Protein AF-A0A6C0KG18-F1 (afdb_monomer_lite)

pLDDT: mean 74.3, std 13.91, range [39.09, 90.12]

Radius of gyration: 20.07 Å; chains: 1; bounding box: 37×52×57 Å

Secondary structure (DSSP, 8-state):
-----------------PPPPHHHHHHHHHHHHHHHHHHHHH-HHHHHHHHHHHH-HHHHHHHHHHHHHHHHHHHH---SSHHHHHHHHHHHHHHHHHHHHHHHHTT-TTHHHHHHHHIIIII---

Sequence (126 aa):
MSSFGSEKVHSSEKKKVKAAPRSEFVISMSLFVAITGLILAFDPEKKKLLKKLLTNYRFLGMFFTIIGFCAYTLFYMKGDDEESDRVRDATKSGLIAFIIALLAYLDLKAAPFFIVWLTSYYLQVA

Organism: NCBI:txid1070528

Foldseek 3Di:
DDDDDPPPPPPPPPPPPDQDPVVVLCVLVVVLCVVLVVVCVPDVLLVVLVVVQCPDPVNVVVVCVLVVVLCCLVPVLPDPDPVSVVSNLVSVVVVLVVVLVVCVSSVVVCNNVSSVVSCVRRVVSD

Structure (mmCIF, N/CA/C/O backbone):
data_AF-A0A6C0KG18-F1
#
_entry.id   AF-A0A6C0KG18-F1
#
loop_
_atom_site.group_PDB
_atom_site.id
_atom_site.type_symbol
_atom_site.label_atom_id
_atom_site.label_alt_id
_atom_site.label_comp_id
_atom_site.label_asym_id
_atom_site.label_entity_id
_atom_site.label_seq_id
_atom_site.pdbx_PDB_ins_code
_atom_site.Cartn_x
_atom_site.Cartn_y
_atom_site.Cartn_z
_atom_site.occupancy
_atom_site.B_iso_or_equiv
_atom_site.auth_seq_id
_atom_site.auth_comp_id
_atom_site.auth_asym_id
_atom_site.auth_atom_id
_atom_site.pdbx_PDB_model_num
ATOM 1 N N . MET A 1 1 ? -15.092 -42.932 -39.863 1.00 47.31 1 MET A N 1
ATOM 2 C CA . MET A 1 1 ? -14.052 -42.011 -39.361 1.00 47.31 1 MET A CA 1
ATOM 3 C C . MET A 1 1 ? -14.453 -40.593 -39.731 1.00 47.31 1 MET A C 1
ATOM 5 O O . MET A 1 1 ? -14.943 -40.404 -40.834 1.00 47.31 1 MET A O 1
ATOM 9 N N . SER A 1 2 ? -14.278 -39.671 -38.777 1.00 44.78 2 SER A N 1
ATOM 10 C CA . SER A 1 2 ? -14.296 -38.200 -38.897 1.00 44.78 2 SER A CA 1
ATOM 11 C C . SER A 1 2 ? -15.549 -37.510 -39.461 1.00 44.78 2 SER A C 1
ATOM 13 O O . SER A 1 2 ? -15.669 -37.332 -40.666 1.00 44.78 2 SER A O 1
ATOM 15 N N . SER A 1 3 ? -16.397 -36.994 -38.563 1.00 44.41 3 SER A N 1
ATOM 16 C CA . SER A 1 3 ? -16.763 -35.564 -38.560 1.00 44.41 3 SER A CA 1
ATOM 17 C C . SER A 1 3 ? -17.442 -35.200 -37.229 1.00 44.41 3 SER A C 1
ATOM 19 O O . SER A 1 3 ? -18.662 -35.130 -37.117 1.00 44.41 3 SER A O 1
ATOM 21 N N . PHE A 1 4 ? -16.630 -35.047 -36.182 1.00 54.81 4 PHE A N 1
ATOM 22 C CA . PHE A 1 4 ? -16.978 -34.247 -35.006 1.00 54.81 4 PHE A CA 1
ATOM 23 C C . PHE A 1 4 ? -16.322 -32.882 -35.205 1.00 54.81 4 PHE A C 1
ATOM 25 O O . PHE A 1 4 ? -15.145 -32.831 -35.555 1.00 54.81 4 PHE A O 1
ATOM 32 N N . GLY A 1 5 ? -17.054 -31.801 -34.940 1.00 47.31 5 GLY A N 1
ATOM 33 C CA . GLY A 1 5 ? -16.454 -30.478 -34.770 1.00 47.31 5 GLY A CA 1
ATOM 34 C C . GLY A 1 5 ? -17.094 -29.390 -35.617 1.00 47.31 5 GLY A C 1
ATOM 35 O O . GLY A 1 5 ? -16.515 -28.927 -36.590 1.00 47.31 5 GLY A O 1
ATOM 36 N N . SER A 1 6 ? -18.261 -28.919 -35.189 1.00 44.56 6 SER A N 1
ATOM 37 C CA . SER A 1 6 ? -18.676 -27.545 -35.473 1.00 44.56 6 SER A CA 1
ATOM 38 C C . SER A 1 6 ? -19.100 -26.890 -34.163 1.00 44.56 6 SER A C 1
ATOM 40 O O . SER A 1 6 ? -20.246 -26.484 -33.982 1.00 44.56 6 SER A O 1
ATOM 42 N N . GLU A 1 7 ? -18.156 -26.824 -33.225 1.00 44.72 7 GLU A N 1
ATOM 43 C CA . GLU A 1 7 ? -18.259 -25.958 -32.058 1.00 44.72 7 GLU A CA 1
ATOM 44 C C . GLU A 1 7 ? -18.011 -24.528 -32.541 1.00 44.72 7 GLU A C 1
ATOM 46 O O . GLU A 1 7 ? -16.908 -24.158 -32.948 1.00 44.72 7 GLU A O 1
ATOM 51 N N . LYS A 1 8 ? -19.087 -23.740 -32.600 1.00 45.00 8 LYS A N 1
ATOM 52 C CA . LYS A 1 8 ? -19.031 -22.316 -32.910 1.00 45.00 8 LYS A CA 1
ATOM 53 C C . LYS A 1 8 ? -18.275 -21.621 -31.782 1.00 45.00 8 LYS A C 1
ATOM 55 O O . LYS A 1 8 ? -18.865 -21.235 -30.778 1.00 45.00 8 LYS A O 1
ATOM 60 N N . VAL A 1 9 ? -16.970 -21.459 -31.973 1.00 47.22 9 VAL A N 1
ATOM 61 C CA . VAL A 1 9 ? -16.137 -20.540 -31.204 1.00 47.22 9 VAL A CA 1
ATOM 62 C C . VAL A 1 9 ? -16.719 -19.147 -31.417 1.00 47.22 9 VAL A C 1
ATOM 64 O O . VAL A 1 9 ? -16.497 -18.506 -32.445 1.00 47.22 9 VAL A O 1
ATOM 67 N N . HIS A 1 10 ? -17.526 -18.703 -30.453 1.00 42.75 10 HIS A N 1
ATOM 68 C CA . HIS A 1 10 ? -17.880 -17.306 -30.284 1.00 42.75 10 HIS A CA 1
ATOM 69 C C . HIS A 1 10 ? -16.559 -16.561 -30.089 1.00 42.75 10 HIS A C 1
ATOM 71 O O . HIS A 1 10 ? -15.980 -16.533 -29.004 1.00 42.75 10 HIS A O 1
ATOM 77 N N . SER A 1 11 ? -16.041 -16.027 -31.193 1.00 43.50 11 SER A N 1
ATOM 78 C CA . SER A 1 11 ? -14.949 -15.073 -31.204 1.00 43.50 11 SER A CA 1
ATOM 79 C C . SER A 1 11 ? -15.456 -13.843 -30.461 1.00 43.50 11 SER A C 1
ATOM 81 O O . SER A 1 11 ? -16.149 -12.996 -31.023 1.00 43.50 11 SER A O 1
ATOM 83 N N . SER A 1 12 ? -15.203 -13.808 -29.153 1.00 45.97 12 SER A N 1
ATOM 84 C CA . SER A 1 12 ? -15.314 -12.598 -28.354 1.00 45.97 12 SER A CA 1
ATOM 85 C C . SER A 1 12 ? -14.307 -11.615 -28.922 1.00 45.97 12 SER A C 1
ATOM 87 O O . SER A 1 12 ? -13.117 -11.650 -28.610 1.00 45.97 12 SER A O 1
ATOM 89 N N . GLU A 1 13 ? -14.816 -10.774 -29.813 1.00 40.72 13 GLU A N 1
ATOM 90 C CA . GLU A 1 13 ? -14.236 -9.520 -30.244 1.00 40.72 13 GLU A CA 1
ATOM 91 C C . GLU A 1 13 ? -13.644 -8.836 -29.004 1.00 40.72 13 GLU A C 1
ATOM 93 O O . GLU A 1 13 ? -14.367 -8.347 -28.132 1.00 40.72 13 GLU A O 1
ATOM 98 N N . LYS A 1 14 ? -12.311 -8.886 -28.869 1.00 43.44 14 LYS A N 1
ATOM 99 C CA . LYS A 1 14 ? -11.579 -8.169 -27.825 1.00 43.44 14 LYS A CA 1
ATOM 100 C C . LYS A 1 14 ? -11.793 -6.682 -28.082 1.00 43.44 14 LYS A C 1
ATOM 102 O O . LYS A 1 14 ? -10.982 -6.036 -28.745 1.00 43.44 14 LYS A O 1
ATOM 107 N N . LYS A 1 15 ? -12.901 -6.134 -27.570 1.00 39.09 15 LYS A N 1
ATOM 108 C CA . LYS A 1 15 ? -13.098 -4.695 -27.414 1.00 39.09 15 LYS A CA 1
ATOM 109 C C . LYS A 1 15 ? -11.839 -4.182 -26.735 1.00 39.09 15 LYS A C 1
ATOM 111 O O . LYS A 1 15 ? -11.571 -4.534 -25.589 1.00 39.09 15 LYS A O 1
ATOM 116 N N . LYS A 1 16 ? -11.043 -3.398 -27.467 1.00 43.38 16 LYS A N 1
ATOM 117 C CA . LYS A 1 16 ? -9.909 -2.661 -26.913 1.00 43.38 16 LYS A CA 1
ATOM 118 C C . LYS A 1 16 ? -10.475 -1.744 -25.836 1.00 43.38 16 LYS A C 1
ATOM 120 O O . LYS A 1 16 ? -10.979 -0.664 -26.143 1.00 43.38 16 LYS A O 1
ATOM 125 N N . VAL A 1 17 ? -10.460 -2.214 -24.592 1.00 52.38 17 VAL A N 1
ATOM 126 C CA . VAL A 1 17 ? -10.765 -1.410 -23.416 1.00 52.38 17 VAL A CA 1
ATOM 127 C C . VAL A 1 17 ? -9.725 -0.300 -23.425 1.00 52.38 17 VAL A C 1
ATOM 129 O O . VAL A 1 17 ? -8.545 -0.542 -23.178 1.00 52.38 17 VAL A O 1
ATOM 132 N N . LYS A 1 18 ? -10.139 0.903 -23.838 1.00 51.50 18 LYS A N 1
ATOM 133 C CA . LYS A 1 18 ? -9.308 2.098 -23.711 1.00 51.50 18 LYS A CA 1
ATOM 134 C C . LYS A 1 18 ? -8.942 2.195 -22.236 1.00 51.50 18 LYS A C 1
ATOM 136 O O . LYS A 1 18 ? -9.841 2.240 -21.401 1.00 51.50 18 LYS A O 1
ATOM 141 N N . ALA A 1 19 ? -7.644 2.161 -21.938 1.00 57.31 19 ALA A N 1
ATOM 142 C CA . ALA A 1 19 ? -7.143 2.303 -20.580 1.00 57.31 19 ALA A CA 1
ATOM 143 C C . ALA A 1 19 ? -7.800 3.533 -19.940 1.00 57.31 19 ALA A C 1
ATOM 145 O O . ALA A 1 19 ? -7.793 4.616 -20.535 1.00 57.31 19 ALA A O 1
ATOM 146 N N . ALA A 1 20 ? -8.422 3.339 -18.778 1.00 57.06 20 ALA A N 1
ATOM 147 C CA . ALA A 1 20 ? -9.090 4.413 -18.062 1.00 57.06 20 ALA A CA 1
ATOM 148 C C . ALA A 1 20 ? -8.093 5.561 -17.798 1.00 57.06 20 ALA A C 1
ATOM 150 O O . ALA A 1 20 ? -6.910 5.305 -17.529 1.00 57.06 20 ALA A O 1
ATOM 151 N N . PRO A 1 21 ? -8.523 6.829 -17.911 1.00 66.25 21 PRO A N 1
ATOM 152 C CA . PRO A 1 21 ? -7.643 7.968 -17.696 1.00 66.25 21 PRO A CA 1
ATOM 153 C C . PRO A 1 21 ? -7.035 7.903 -16.288 1.00 66.25 21 PRO A C 1
ATOM 155 O O . PRO A 1 21 ? -7.714 7.557 -15.322 1.00 66.25 21 PRO A O 1
ATOM 158 N N . ARG A 1 22 ? -5.744 8.252 -16.154 1.00 65.75 22 ARG A N 1
ATOM 159 C CA . ARG A 1 22 ? -4.995 8.173 -14.878 1.00 65.75 22 ARG A CA 1
ATOM 160 C C . ARG A 1 22 ? -5.720 8.840 -13.697 1.00 65.75 22 ARG A C 1
ATOM 162 O O . ARG A 1 22 ? -5.494 8.439 -12.562 1.00 65.75 22 ARG A O 1
ATOM 169 N N . SER A 1 23 ? -6.581 9.829 -13.937 1.00 68.31 23 SER A N 1
ATOM 170 C CA . SER A 1 23 ? -7.385 10.497 -12.907 1.00 68.31 23 SER A CA 1
ATOM 171 C C . SER A 1 23 ? -8.441 9.588 -12.267 1.00 68.31 23 SER A C 1
ATOM 173 O O . SER A 1 23 ? -8.599 9.627 -11.050 1.00 68.31 23 SER A O 1
ATOM 175 N N . GLU A 1 24 ? -9.124 8.735 -13.035 1.00 72.69 24 GLU A N 1
ATOM 176 C CA . GLU A 1 24 ? -10.138 7.805 -12.506 1.00 72.69 24 GLU A CA 1
ATOM 177 C C . GLU A 1 24 ? -9.506 6.723 -11.622 1.00 72.69 24 GLU A C 1
ATOM 179 O O . GLU A 1 24 ? -10.063 6.350 -10.584 1.00 72.69 24 GLU A O 1
ATOM 184 N N . PHE A 1 25 ? -8.289 6.297 -11.980 1.00 70.62 25 PHE A N 1
ATOM 185 C CA . PHE A 1 25 ? -7.477 5.401 -11.159 1.00 70.62 25 PHE A CA 1
ATOM 186 C C . PHE A 1 25 ? -7.153 6.016 -9.801 1.00 70.62 25 PHE A C 1
ATOM 188 O O . PHE A 1 25 ? -7.382 5.390 -8.767 1.00 70.62 25 PHE A O 1
ATOM 195 N N . VAL A 1 26 ? -6.646 7.253 -9.800 1.00 75.50 26 VAL A N 1
ATOM 196 C CA . VAL A 1 26 ? -6.274 7.958 -8.568 1.00 75.50 26 VAL A CA 1
ATOM 197 C C . VAL A 1 26 ? -7.498 8.156 -7.685 1.00 75.50 26 VAL A C 1
ATOM 199 O O . VAL A 1 26 ? -7.420 7.873 -6.499 1.00 75.50 26 VAL A O 1
ATOM 202 N N . ILE A 1 27 ? -8.644 8.544 -8.249 1.00 80.12 27 ILE A N 1
ATOM 203 C CA . ILE A 1 27 ? -9.886 8.725 -7.485 1.00 80.12 27 ILE A CA 1
ATOM 204 C C . ILE A 1 27 ? -10.335 7.404 -6.847 1.00 80.12 27 ILE A C 1
ATOM 206 O O . ILE A 1 27 ? -10.606 7.364 -5.647 1.00 80.12 27 ILE A O 1
ATOM 210 N N . SER A 1 28 ? -10.361 6.314 -7.618 1.00 75.81 28 SER A N 1
ATOM 211 C CA . SER A 1 28 ? -10.770 4.991 -7.124 1.00 75.81 28 SER A CA 1
ATOM 212 C C . SER A 1 28 ? -9.819 4.475 -6.038 1.00 75.81 28 SER A C 1
ATOM 214 O O . SER A 1 28 ? -10.258 3.968 -5.005 1.00 75.81 28 SER A O 1
ATOM 216 N N . MET A 1 29 ? -8.510 4.656 -6.235 1.00 78.75 29 MET A N 1
ATOM 217 C CA . MET A 1 29 ? -7.493 4.248 -5.271 1.00 78.75 29 MET A CA 1
ATOM 218 C C . MET A 1 29 ? -7.532 5.109 -4.006 1.00 78.75 29 MET A C 1
ATOM 220 O O . MET A 1 29 ? -7.464 4.574 -2.903 1.00 78.75 29 MET A O 1
ATOM 224 N N . SER A 1 30 ? -7.707 6.424 -4.136 1.00 79.38 30 SER A N 1
ATOM 225 C CA . SER A 1 30 ? -7.875 7.332 -3.001 1.00 79.38 30 SER A CA 1
ATOM 226 C C . SER A 1 30 ? -9.125 6.997 -2.194 1.00 79.38 30 SER A C 1
ATOM 228 O O . SER A 1 30 ? -9.052 6.964 -0.968 1.00 79.38 30 SER A O 1
ATOM 230 N N . LEU A 1 31 ? -10.246 6.685 -2.850 1.00 84.25 31 LEU A N 1
ATOM 231 C CA . LEU A 1 31 ? -11.474 6.269 -2.174 1.00 84.25 31 LEU A CA 1
ATOM 232 C C . LEU A 1 31 ? -11.275 4.944 -1.427 1.00 84.25 31 LEU A C 1
ATOM 234 O O . LEU A 1 31 ? -11.660 4.821 -0.267 1.00 84.25 31 LEU A O 1
ATOM 238 N N . PHE A 1 32 ? -10.618 3.970 -2.059 1.00 80.31 32 PHE A N 1
ATOM 239 C CA . PHE A 1 32 ? -10.300 2.688 -1.434 1.00 80.31 32 PHE A CA 1
ATOM 240 C C . PHE A 1 32 ? -9.393 2.848 -0.207 1.00 80.31 32 PHE A C 1
ATOM 242 O O . PHE A 1 32 ? -9.669 2.273 0.849 1.00 80.31 32 PHE A O 1
ATOM 249 N N . VAL A 1 33 ? -8.334 3.655 -0.322 1.00 82.19 33 VAL A N 1
ATOM 250 C CA . VAL A 1 33 ? -7.423 3.958 0.789 1.00 82.19 33 VAL A CA 1
ATOM 251 C C . VAL A 1 33 ? -8.161 4.705 1.898 1.00 82.19 33 VAL A C 1
ATOM 253 O O . VAL A 1 33 ? -7.952 4.392 3.066 1.00 82.19 33 VAL A O 1
ATOM 256 N N . ALA A 1 34 ? -9.064 5.629 1.561 1.00 82.25 34 ALA A N 1
ATOM 257 C CA . ALA A 1 34 ? -9.873 6.347 2.539 1.00 82.25 34 ALA A CA 1
ATOM 258 C C . ALA A 1 34 ? -10.826 5.407 3.291 1.00 82.25 34 ALA A C 1
ATOM 260 O O . ALA A 1 34 ? -10.841 5.429 4.516 1.00 82.25 34 ALA A O 1
ATOM 261 N N . ILE A 1 35 ? -11.564 4.537 2.593 1.00 82.81 35 ILE A N 1
ATOM 262 C CA . ILE A 1 35 ? -12.482 3.569 3.217 1.00 82.81 35 ILE A CA 1
ATOM 263 C C . ILE A 1 35 ? -11.704 2.575 4.083 1.00 82.81 35 ILE A C 1
ATOM 265 O O . ILE A 1 35 ? -12.061 2.342 5.236 1.00 82.81 35 ILE A O 1
ATOM 269 N N . THR A 1 36 ? -10.610 2.021 3.559 1.00 79.38 36 THR A N 1
ATOM 270 C CA . THR A 1 36 ? -9.767 1.071 4.299 1.00 79.38 36 THR A CA 1
ATOM 271 C C . THR A 1 36 ? -9.134 1.737 5.516 1.00 79.38 36 THR A C 1
ATOM 273 O O . THR A 1 36 ? -9.150 1.171 6.607 1.00 79.38 36 THR A O 1
ATOM 276 N N . GLY A 1 37 ? -8.625 2.960 5.353 1.00 79.69 37 GLY A N 1
ATOM 277 C CA . GLY A 1 37 ? -8.062 3.768 6.428 1.00 79.69 37 GLY A CA 1
ATOM 278 C C . GLY A 1 37 ? -9.101 4.136 7.481 1.00 79.69 37 GLY A C 1
ATOM 279 O O . GLY A 1 37 ? -8.788 4.105 8.666 1.00 79.69 37 GLY A O 1
ATOM 280 N N . LEU A 1 38 ? -10.342 4.404 7.076 1.00 82.25 38 LEU A N 1
ATOM 281 C CA . LEU A 1 38 ? -11.452 4.694 7.974 1.00 82.25 38 LEU A CA 1
ATOM 282 C C . LEU A 1 38 ? -11.852 3.447 8.772 1.00 82.25 38 LEU A C 1
ATOM 284 O O . LEU A 1 38 ? -11.907 3.515 9.994 1.00 82.25 38 LEU A O 1
ATOM 288 N N . ILE A 1 39 ? -12.006 2.284 8.132 1.00 80.19 39 ILE A N 1
ATOM 289 C CA . ILE A 1 39 ? -12.242 1.008 8.833 1.00 80.19 39 ILE A CA 1
ATOM 290 C C . ILE A 1 39 ? -11.119 0.741 9.840 1.00 80.19 39 ILE A C 1
ATOM 292 O O . ILE A 1 39 ? -11.381 0.461 11.005 1.00 80.19 39 ILE A O 1
ATOM 296 N N . LEU A 1 40 ? -9.861 0.903 9.422 1.00 78.06 40 LEU A N 1
ATOM 297 C CA . LEU A 1 40 ? -8.716 0.752 10.313 1.00 78.06 40 LEU A CA 1
ATOM 298 C C . LEU A 1 40 ? -8.727 1.800 11.439 1.00 78.06 40 LEU A C 1
ATOM 300 O O . LEU A 1 40 ? -8.271 1.517 12.539 1.00 78.06 40 LEU A O 1
ATOM 304 N N . ALA A 1 41 ? -9.225 3.013 11.184 1.00 77.06 41 ALA A N 1
ATOM 305 C CA . ALA A 1 41 ? -9.320 4.090 12.163 1.00 77.06 41 ALA A CA 1
ATOM 306 C C . ALA A 1 41 ? -10.370 3.807 13.248 1.00 77.06 41 ALA A C 1
ATOM 308 O O . ALA A 1 41 ? -10.115 4.100 14.420 1.00 77.06 41 ALA A O 1
ATOM 309 N N . PHE A 1 42 ? -11.510 3.233 12.868 1.00 82.94 42 PHE A N 1
ATOM 310 C CA . PHE A 1 42 ? -12.611 2.927 13.778 1.00 82.94 42 PHE A CA 1
ATOM 311 C C . PHE A 1 42 ? -12.415 1.615 14.549 1.00 82.94 42 PHE A C 1
ATOM 313 O O . PHE A 1 42 ? -12.916 1.518 15.665 1.00 82.94 42 PHE A O 1
ATOM 320 N N . ASP A 1 43 ? -11.638 0.657 14.027 1.00 80.44 43 ASP A N 1
ATOM 321 C CA . ASP A 1 43 ? -11.374 -0.624 14.695 1.00 80.44 43 ASP A CA 1
ATOM 322 C C . ASP A 1 43 ? -10.064 -0.615 15.519 1.00 80.44 43 ASP A C 1
ATOM 324 O O . ASP A 1 43 ? -8.963 -0.789 14.969 1.00 80.44 43 ASP A O 1
ATOM 328 N N . PRO A 1 44 ? -10.120 -0.459 16.859 1.00 77.88 44 PRO A N 1
ATOM 329 C CA . PRO A 1 44 ? -8.921 -0.472 17.699 1.00 77.88 44 PRO A CA 1
ATOM 330 C C . PRO A 1 44 ? -8.208 -1.834 17.691 1.00 77.88 44 PRO A C 1
ATOM 332 O O . PRO A 1 44 ? -6.987 -1.890 17.864 1.00 77.88 44 PRO A O 1
ATOM 335 N N . GLU A 1 45 ? -8.930 -2.930 17.440 1.00 82.75 45 GLU A N 1
ATOM 336 C CA . GLU A 1 45 ? -8.353 -4.273 17.330 1.00 82.75 45 GLU A CA 1
ATOM 337 C C . GLU A 1 45 ? -7.437 -4.397 16.108 1.00 82.75 45 GLU A C 1
ATOM 339 O O . GLU A 1 45 ? -6.296 -4.858 16.222 1.00 82.75 45 GLU A O 1
ATOM 344 N N . LYS A 1 46 ? -7.877 -3.879 14.955 1.00 79.56 46 LYS A N 1
ATOM 345 C CA . LYS A 1 46 ? -7.087 -3.882 13.715 1.00 79.56 46 LYS A CA 1
ATOM 346 C C . LYS A 1 46 ? -5.868 -2.977 13.823 1.00 79.56 46 LYS A C 1
ATOM 348 O O . LYS A 1 46 ? -4.781 -3.360 13.392 1.00 79.56 46 LYS A O 1
ATOM 353 N N . LYS A 1 47 ? -5.994 -1.825 14.493 1.00 79.25 47 LYS A N 1
ATOM 354 C CA . LYS A 1 47 ? -4.838 -0.977 14.843 1.00 79.25 47 LYS A CA 1
ATOM 355 C C . LYS A 1 47 ? -3.828 -1.711 15.709 1.00 79.25 47 LYS A C 1
ATOM 357 O O . LYS A 1 47 ? -2.626 -1.581 15.486 1.00 79.25 47 LYS A O 1
ATOM 362 N N . LYS A 1 48 ? -4.293 -2.474 16.702 1.00 85.12 48 LYS A N 1
ATOM 363 C CA . LYS A 1 48 ? -3.417 -3.248 17.589 1.00 85.12 48 LYS A CA 1
ATOM 364 C C . LYS A 1 48 ? -2.675 -4.337 16.816 1.00 85.12 48 LYS A C 1
ATOM 366 O O . LYS A 1 48 ? -1.477 -4.500 17.038 1.00 85.12 48 LYS A O 1
ATOM 371 N N . LEU A 1 49 ? -3.342 -5.025 15.887 1.00 82.44 49 LEU A N 1
ATOM 372 C CA . LEU A 1 49 ? -2.711 -5.992 14.982 1.00 82.44 49 LEU A CA 1
ATOM 373 C C . LEU A 1 49 ? -1.682 -5.327 14.064 1.00 82.44 49 LEU A C 1
ATOM 375 O O . LEU A 1 49 ? -0.551 -5.804 13.994 1.00 82.44 49 LEU A O 1
ATOM 379 N N . LEU A 1 50 ? -2.019 -4.191 13.446 1.00 81.12 50 LEU A N 1
ATOM 380 C CA . LEU A 1 50 ? -1.094 -3.425 12.605 1.00 81.12 50 LEU A CA 1
ATOM 381 C C . LEU A 1 50 ? 0.142 -2.982 13.396 1.00 81.12 50 LEU A C 1
ATOM 383 O O . LEU A 1 50 ? 1.272 -3.172 12.955 1.00 81.12 50 LEU A O 1
ATOM 387 N N . LYS A 1 51 ? -0.063 -2.443 14.602 1.00 83.25 51 LYS A N 1
ATOM 388 C CA . LYS A 1 51 ? 1.026 -2.022 15.487 1.00 83.25 51 LYS A CA 1
ATOM 389 C C . LYS A 1 51 ? 1.884 -3.213 15.908 1.00 83.25 51 LYS A C 1
ATOM 391 O O . LYS A 1 51 ? 3.103 -3.124 15.849 1.00 83.25 51 LYS A O 1
ATOM 396 N N . LYS A 1 52 ? 1.272 -4.345 16.271 1.00 86.81 52 LYS A N 1
ATOM 397 C CA . LYS A 1 52 ? 1.985 -5.585 16.619 1.00 86.81 52 LYS A CA 1
ATOM 398 C C . LYS A 1 52 ? 2.816 -6.106 15.446 1.00 86.81 52 LYS A C 1
ATOM 400 O O . LYS A 1 52 ? 3.927 -6.580 15.661 1.00 86.81 52 LYS A O 1
ATOM 405 N N . LEU A 1 53 ? 2.295 -5.996 14.228 1.00 83.06 53 LEU A N 1
ATOM 406 C CA . LEU A 1 53 ? 2.986 -6.412 13.015 1.00 83.06 53 LEU A CA 1
ATOM 407 C C . LEU A 1 53 ? 4.172 -5.487 12.704 1.00 83.06 53 LEU A C 1
ATOM 409 O O . LEU A 1 53 ? 5.280 -5.972 12.501 1.00 83.06 53 LEU A O 1
ATOM 413 N N . LEU A 1 54 ? 3.976 -4.166 12.772 1.00 82.25 54 LEU A N 1
ATOM 414 C CA . LEU A 1 54 ? 5.031 -3.171 12.540 1.00 82.25 54 LEU A CA 1
ATOM 415 C C . LEU A 1 54 ? 6.096 -3.135 13.646 1.00 82.25 54 LEU A C 1
ATOM 417 O O . LEU A 1 54 ? 7.244 -2.802 13.384 1.00 82.25 54 LEU A O 1
ATOM 421 N N . THR A 1 55 ? 5.755 -3.479 14.887 1.00 88.56 55 THR A N 1
ATOM 422 C CA . THR A 1 55 ? 6.732 -3.583 15.988 1.00 88.56 55 THR A CA 1
ATOM 423 C C . THR A 1 55 ? 7.506 -4.908 15.959 1.00 88.56 55 THR A C 1
ATOM 425 O O . THR A 1 55 ? 8.524 -5.050 16.635 1.00 88.56 55 THR A O 1
ATOM 428 N N . ASN A 1 56 ? 7.071 -5.896 15.174 1.00 88.25 56 ASN A N 1
ATOM 429 C CA . ASN A 1 56 ? 7.761 -7.174 15.086 1.00 88.25 56 ASN A CA 1
ATOM 430 C C . ASN A 1 56 ? 8.997 -7.069 14.177 1.00 88.25 56 ASN A C 1
ATOM 432 O O . ASN A 1 56 ? 8.880 -7.110 12.955 1.00 88.25 56 ASN A O 1
ATOM 436 N N . TYR A 1 57 ? 10.189 -7.014 14.778 1.00 86.25 57 TYR A N 1
ATOM 437 C CA . TYR A 1 57 ? 11.472 -6.941 14.065 1.00 86.25 57 TYR A CA 1
ATOM 438 C C . TYR A 1 57 ? 11.673 -8.042 13.014 1.00 86.25 57 TYR A C 1
ATOM 440 O O . TYR A 1 57 ? 12.254 -7.780 11.964 1.00 86.25 57 TYR A O 1
ATOM 448 N N . ARG A 1 58 ? 11.168 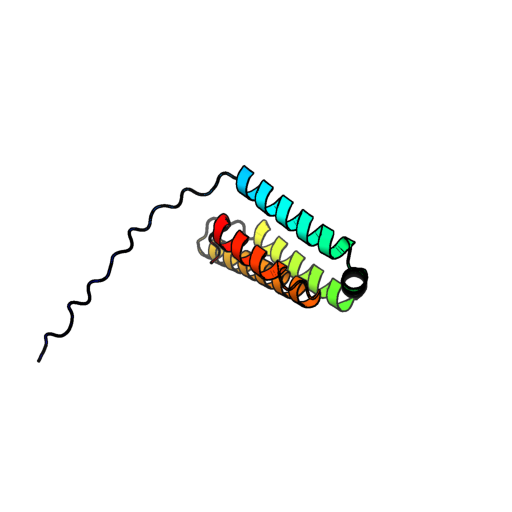-9.262 13.249 1.00 87.38 58 ARG A N 1
ATOM 449 C CA . ARG A 1 58 ? 11.281 -10.366 12.280 1.00 87.38 58 ARG A CA 1
ATOM 450 C C . ARG A 1 58 ? 10.430 -10.108 11.040 1.00 87.38 58 ARG A C 1
ATOM 452 O O . ARG A 1 58 ? 10.881 -10.347 9.923 1.00 87.38 58 ARG A O 1
ATOM 459 N N . PHE A 1 59 ? 9.207 -9.621 11.241 1.00 86.31 59 PHE A N 1
ATOM 460 C CA . PHE A 1 59 ? 8.335 -9.221 10.140 1.00 86.31 59 PHE A CA 1
ATOM 461 C C . PHE A 1 59 ? 8.917 -8.015 9.402 1.00 86.31 59 PHE A C 1
ATOM 463 O O . PHE A 1 59 ? 8.996 -8.032 8.179 1.00 86.31 59 PHE A O 1
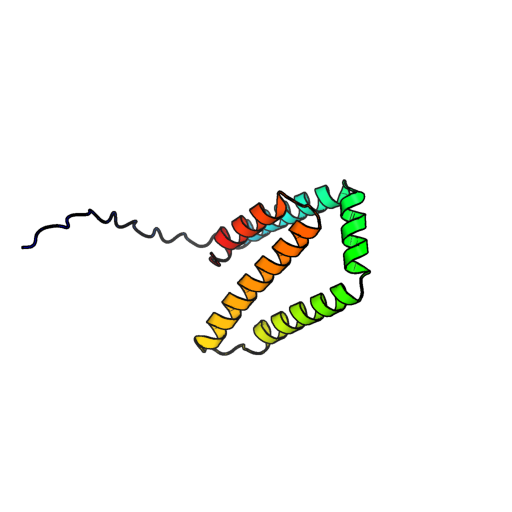ATOM 470 N N . LEU A 1 60 ? 9.373 -7.004 10.142 1.00 88.00 60 LEU A N 1
ATOM 471 C CA . LEU A 1 60 ? 9.913 -5.774 9.580 1.00 88.00 60 LEU A CA 1
ATOM 472 C C . LEU A 1 60 ? 11.164 -6.039 8.729 1.00 88.00 60 LEU A C 1
ATOM 474 O O . LEU A 1 60 ? 11.276 -5.500 7.633 1.00 88.00 60 LEU A O 1
ATOM 478 N N . GLY A 1 61 ? 12.055 -6.926 9.185 1.00 89.31 61 GLY A N 1
ATOM 479 C CA . GLY A 1 61 ? 13.211 -7.376 8.409 1.00 89.31 61 GLY A CA 1
ATOM 480 C C . GLY A 1 61 ? 12.803 -8.004 7.075 1.00 89.31 61 GLY A C 1
ATOM 481 O O . GLY A 1 61 ? 13.252 -7.545 6.031 1.00 89.31 61 GLY A O 1
ATOM 482 N N . MET A 1 62 ? 11.884 -8.980 7.089 1.00 87.94 62 MET A N 1
ATOM 483 C CA . MET A 1 62 ? 11.374 -9.595 5.852 1.00 87.94 62 MET A CA 1
ATOM 484 C C . MET A 1 62 ? 10.660 -8.584 4.949 1.00 87.94 62 MET A C 1
ATOM 486 O O . MET A 1 62 ? 10.856 -8.604 3.738 1.00 87.94 62 MET A O 1
ATOM 490 N N . PHE A 1 63 ? 9.866 -7.680 5.525 1.00 86.62 63 PHE A N 1
ATOM 491 C CA . PHE A 1 63 ? 9.183 -6.619 4.791 1.00 86.62 63 PHE A CA 1
ATOM 492 C C . PHE A 1 63 ? 10.188 -5.727 4.055 1.00 86.62 63 PHE A C 1
ATOM 494 O O . PHE A 1 63 ? 10.056 -5.524 2.851 1.00 86.62 63 PHE A O 1
ATOM 501 N N . PHE A 1 64 ? 11.231 -5.252 4.740 1.00 89.31 64 PHE A N 1
ATOM 502 C CA . PHE A 1 64 ? 12.276 -4.447 4.110 1.00 89.31 64 PHE A CA 1
ATOM 503 C C . PHE A 1 64 ? 13.074 -5.226 3.067 1.00 89.31 64 PHE A C 1
ATOM 505 O O . PHE A 1 64 ? 13.406 -4.655 2.033 1.00 89.31 64 PHE A O 1
ATOM 512 N N . THR A 1 65 ? 13.337 -6.519 3.274 1.00 90.12 65 THR A N 1
ATOM 513 C CA . THR A 1 65 ? 13.975 -7.361 2.253 1.00 90.12 65 THR A CA 1
ATOM 514 C C . THR A 1 65 ? 13.107 -7.479 1.001 1.00 90.12 65 THR A C 1
ATOM 516 O O . THR A 1 65 ? 13.620 -7.310 -0.100 1.00 90.12 65 THR A O 1
ATOM 519 N N . ILE A 1 66 ? 11.798 -7.707 1.146 1.00 88.75 66 ILE A N 1
ATOM 520 C CA . ILE A 1 66 ? 10.861 -7.802 0.016 1.00 88.75 66 ILE A CA 1
ATOM 521 C C . ILE A 1 66 ? 10.771 -6.464 -0.721 1.00 88.75 66 ILE A C 1
ATOM 523 O O . ILE A 1 66 ? 10.887 -6.431 -1.943 1.00 88.75 66 ILE A O 1
ATOM 527 N N . ILE A 1 67 ? 10.608 -5.356 0.007 1.00 88.38 67 ILE A N 1
ATOM 528 C CA . ILE A 1 67 ? 10.559 -4.011 -0.581 1.00 88.38 67 ILE A CA 1
ATOM 529 C C . ILE A 1 67 ? 11.882 -3.679 -1.277 1.00 88.38 67 ILE A C 1
ATOM 531 O O . ILE A 1 67 ? 11.865 -3.180 -2.398 1.00 88.38 67 ILE A O 1
ATOM 535 N N . GLY A 1 68 ? 13.018 -3.994 -0.652 1.00 88.44 68 GLY A N 1
ATOM 536 C CA . GLY A 1 68 ? 14.349 -3.803 -1.224 1.00 88.44 68 GLY A CA 1
ATOM 537 C C . GLY A 1 68 ? 14.553 -4.627 -2.493 1.00 88.44 68 GLY A C 1
ATOM 538 O O . GLY A 1 68 ? 15.032 -4.095 -3.488 1.00 88.44 68 GLY A O 1
ATOM 539 N N . PHE A 1 69 ? 14.108 -5.885 -2.500 1.00 88.31 69 PHE A N 1
ATOM 540 C CA . PHE A 1 69 ? 14.136 -6.748 -3.679 1.00 88.31 69 PHE A CA 1
ATOM 541 C C . PHE A 1 69 ? 13.245 -6.210 -4.807 1.00 88.31 69 PHE A C 1
ATOM 543 O O . PHE A 1 69 ? 13.680 -6.137 -5.955 1.00 88.31 69 PHE A O 1
ATOM 550 N N . CYS A 1 70 ? 12.025 -5.768 -4.488 1.00 85.62 70 CYS A N 1
ATOM 551 C CA . CYS A 1 70 ? 11.122 -5.160 -5.464 1.00 85.62 70 CYS A CA 1
ATOM 552 C C . CYS A 1 70 ? 11.708 -3.862 -6.035 1.00 85.62 70 CYS A C 1
ATOM 554 O O . CYS A 1 70 ? 11.672 -3.656 -7.244 1.00 85.62 70 CYS A O 1
ATOM 556 N N . ALA A 1 71 ? 12.272 -2.998 -5.186 1.00 86.25 71 ALA A N 1
ATOM 557 C CA . ALA A 1 71 ? 12.890 -1.742 -5.602 1.00 86.25 71 ALA A CA 1
ATOM 558 C C . ALA A 1 71 ? 14.133 -1.983 -6.465 1.00 86.25 71 ALA A C 1
ATOM 560 O O . ALA A 1 71 ? 14.270 -1.361 -7.514 1.00 86.25 71 ALA A O 1
ATOM 561 N N . TYR A 1 72 ? 14.996 -2.920 -6.065 1.00 85.31 72 TYR A N 1
ATOM 562 C CA . TYR A 1 72 ? 16.154 -3.336 -6.850 1.00 85.31 72 TYR A CA 1
ATOM 563 C C . TYR A 1 72 ? 15.725 -3.840 -8.229 1.00 85.31 72 TYR A C 1
ATOM 565 O O . TYR A 1 72 ? 16.211 -3.357 -9.245 1.00 85.31 72 TYR A O 1
ATOM 573 N N . THR A 1 73 ? 14.740 -4.731 -8.279 1.00 84.69 73 THR A N 1
ATOM 574 C CA . THR A 1 73 ? 14.245 -5.303 -9.533 1.00 84.69 73 THR A CA 1
ATOM 575 C C . THR A 1 73 ? 13.603 -4.242 -10.433 1.00 84.69 73 THR A C 1
ATOM 577 O O . THR A 1 73 ? 13.895 -4.172 -11.621 1.00 84.69 73 THR A O 1
ATOM 580 N N . LEU A 1 74 ? 12.766 -3.358 -9.881 1.00 79.62 74 LEU A N 1
ATOM 581 C CA . LEU A 1 74 ? 12.071 -2.329 -10.661 1.00 79.62 74 LEU A CA 1
ATOM 582 C C . LEU A 1 74 ? 12.980 -1.181 -11.121 1.00 79.62 74 LEU A C 1
ATOM 584 O O . LEU A 1 74 ? 12.706 -0.581 -12.161 1.00 79.62 74 LEU A O 1
ATOM 588 N N . PHE A 1 75 ? 14.005 -0.834 -10.340 1.00 80.06 75 PHE A N 1
ATOM 589 C CA . PHE A 1 75 ? 14.869 0.315 -10.615 1.00 80.06 75 PHE A CA 1
ATOM 590 C C . PHE A 1 75 ? 16.162 -0.073 -11.339 1.00 80.06 75 PHE A C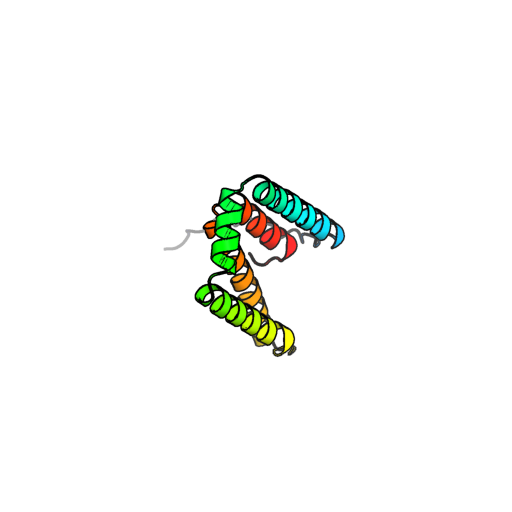 1
ATOM 592 O O . PHE A 1 75 ? 16.628 0.682 -12.188 1.00 80.06 75 PHE A O 1
ATOM 599 N N . TYR A 1 76 ? 16.734 -1.235 -11.014 1.00 75.69 76 TYR A N 1
ATOM 600 C CA . TYR A 1 76 ? 18.043 -1.667 -11.504 1.00 75.69 76 TYR A CA 1
ATOM 601 C C . TYR A 1 76 ? 17.955 -2.571 -12.742 1.00 75.69 76 TYR A C 1
ATOM 603 O O . TYR A 1 76 ? 18.801 -2.452 -13.620 1.00 75.69 76 TYR A O 1
ATOM 611 N N . MET A 1 77 ? 16.909 -3.398 -12.893 1.00 70.25 77 MET A N 1
ATOM 612 C CA . MET A 1 77 ? 16.686 -4.197 -14.119 1.00 70.25 77 MET A CA 1
ATOM 613 C C . MET A 1 77 ? 15.941 -3.406 -15.203 1.00 70.25 77 MET A C 1
ATOM 615 O O . MET A 1 77 ? 15.077 -3.925 -15.904 1.00 70.25 77 MET A O 1
ATOM 619 N N . LYS A 1 78 ? 16.237 -2.111 -15.329 1.00 64.62 78 LYS A N 1
ATOM 620 C CA . LYS A 1 78 ? 15.638 -1.249 -16.348 1.00 64.62 78 LYS A CA 1
ATOM 621 C C . LYS A 1 78 ? 16.381 -1.430 -17.680 1.00 64.62 78 LYS A C 1
ATOM 623 O O . LYS A 1 78 ? 17.111 -0.537 -18.100 1.00 64.62 78 LYS A O 1
ATOM 628 N N . GLY A 1 79 ? 16.227 -2.601 -18.294 1.00 66.94 79 GLY A N 1
ATOM 629 C CA . GLY A 1 79 ? 16.622 -2.886 -19.678 1.00 66.94 79 GLY A CA 1
ATOM 630 C C . GLY A 1 79 ? 15.393 -3.010 -20.582 1.00 66.94 79 GLY A C 1
ATOM 631 O O . GLY A 1 79 ? 14.323 -3.369 -20.096 1.00 66.94 79 GLY A O 1
ATOM 632 N N . ASP A 1 80 ? 15.542 -2.727 -21.880 1.00 68.00 80 ASP A N 1
ATOM 633 C CA . ASP A 1 80 ? 14.490 -2.895 -22.909 1.00 68.00 80 ASP A CA 1
ATOM 634 C C . ASP A 1 80 ? 14.351 -4.364 -23.380 1.00 68.00 80 ASP A C 1
ATOM 636 O O . ASP A 1 80 ? 13.850 -4.647 -24.467 1.00 68.00 80 ASP A O 1
ATOM 640 N N . ASP A 1 81 ? 14.805 -5.318 -22.565 1.00 76.44 81 ASP A N 1
ATOM 641 C CA . ASP A 1 81 ? 14.756 -6.746 -22.874 1.00 76.44 81 ASP A CA 1
ATOM 642 C C . ASP A 1 81 ? 13.426 -7.363 -22.403 1.00 76.44 81 ASP A C 1
ATOM 644 O O . ASP A 1 81 ? 12.979 -7.107 -21.282 1.00 76.44 81 ASP A O 1
ATOM 648 N N . GLU A 1 82 ? 12.823 -8.254 -23.205 1.00 76.44 82 GLU A N 1
ATOM 649 C CA . GLU A 1 82 ? 11.579 -8.977 -22.855 1.00 76.44 82 GLU A CA 1
ATOM 650 C C . GLU A 1 82 ? 11.664 -9.702 -21.498 1.00 76.44 82 GLU A C 1
ATOM 652 O O . GLU A 1 82 ? 10.667 -9.857 -20.787 1.00 76.44 82 GLU A O 1
ATOM 657 N N . GLU A 1 83 ? 12.862 -10.146 -21.113 1.00 73.81 83 GLU A N 1
ATOM 658 C CA . GLU A 1 83 ? 13.107 -10.778 -19.819 1.00 73.81 83 GLU A CA 1
ATOM 659 C C . GLU A 1 83 ? 12.915 -9.794 -18.655 1.00 73.81 83 GLU A C 1
ATOM 661 O O . GLU A 1 83 ? 12.279 -10.135 -17.654 1.00 73.81 83 GLU A O 1
ATOM 666 N N . SER A 1 84 ? 13.374 -8.550 -18.813 1.00 76.25 84 SER A N 1
ATOM 667 C CA . SER A 1 84 ? 13.219 -7.494 -17.808 1.00 76.25 84 SER A CA 1
ATOM 668 C C . SER A 1 84 ? 11.745 -7.153 -17.588 1.00 76.25 84 SER A C 1
ATOM 670 O O . SER A 1 84 ? 11.304 -7.001 -16.446 1.00 76.25 84 SER A O 1
ATOM 672 N N . ASP A 1 85 ? 10.942 -7.109 -18.652 1.00 77.31 85 ASP A N 1
ATOM 673 C CA . ASP A 1 85 ? 9.506 -6.841 -18.542 1.00 77.31 85 ASP A CA 1
ATOM 674 C C . ASP A 1 85 ? 8.741 -7.979 -17.857 1.00 77.31 85 ASP A C 1
ATOM 676 O O . ASP A 1 85 ? 7.929 -7.721 -16.961 1.00 77.31 85 ASP A O 1
ATOM 680 N N . ARG A 1 86 ? 9.069 -9.242 -18.159 1.00 80.31 86 ARG A N 1
ATOM 681 C CA . ARG A 1 86 ? 8.483 -10.399 -17.457 1.00 80.31 86 ARG A CA 1
ATOM 682 C C . ARG A 1 86 ? 8.788 -10.381 -15.962 1.00 80.31 86 ARG A C 1
ATOM 684 O O . ARG A 1 86 ? 7.901 -10.637 -15.145 1.00 80.31 86 ARG A O 1
ATOM 691 N N . VAL A 1 87 ? 10.028 -10.069 -15.590 1.00 81.69 87 VAL A N 1
ATOM 692 C CA . VAL A 1 87 ? 10.437 -9.989 -14.183 1.00 81.69 87 VAL A CA 1
ATOM 693 C C . VAL A 1 87 ? 9.723 -8.832 -13.472 1.00 81.69 87 VAL A C 1
ATOM 695 O O . VAL A 1 87 ? 9.277 -8.984 -12.330 1.00 81.69 87 VAL A O 1
ATOM 698 N N . ARG A 1 88 ? 9.537 -7.688 -14.139 1.00 80.00 88 ARG A N 1
ATOM 699 C CA . ARG A 1 88 ? 8.776 -6.551 -13.594 1.00 80.00 88 ARG A CA 1
ATOM 700 C C . ARG A 1 88 ? 7.308 -6.900 -13.373 1.00 80.00 88 ARG A C 1
ATOM 702 O O . ARG A 1 88 ? 6.771 -6.551 -12.322 1.00 80.00 88 ARG A O 1
ATOM 709 N N . ASP A 1 89 ? 6.664 -7.601 -14.299 1.00 83.19 89 ASP A N 1
ATOM 710 C CA . ASP A 1 89 ? 5.259 -7.998 -14.145 1.00 83.19 89 ASP A CA 1
ATOM 711 C C . ASP A 1 89 ? 5.067 -9.066 -13.063 1.00 83.19 89 ASP A C 1
ATOM 713 O O . ASP A 1 89 ? 4.146 -8.963 -12.244 1.00 83.19 89 ASP A O 1
ATOM 717 N N . ALA A 1 90 ? 5.996 -10.019 -12.955 1.00 85.19 90 ALA A N 1
ATOM 718 C CA . ALA A 1 90 ? 6.034 -10.961 -11.840 1.00 85.19 90 ALA A CA 1
ATOM 719 C C . ALA A 1 90 ? 6.232 -10.240 -10.493 1.00 85.19 90 ALA A C 1
ATOM 721 O O . ALA A 1 90 ? 5.556 -10.555 -9.514 1.00 85.19 90 ALA A O 1
ATOM 722 N N . THR A 1 91 ? 7.094 -9.219 -10.451 1.00 85.88 91 THR A N 1
ATOM 723 C CA . THR A 1 91 ? 7.350 -8.408 -9.248 1.00 85.88 91 THR A CA 1
ATOM 724 C C . THR A 1 91 ? 6.120 -7.600 -8.838 1.00 85.88 91 THR A C 1
ATOM 726 O O . THR A 1 91 ? 5.766 -7.582 -7.660 1.00 85.88 91 THR A O 1
ATOM 729 N N . LYS A 1 92 ? 5.416 -6.974 -9.792 1.00 82.56 92 LYS A N 1
ATOM 730 C CA . LYS A 1 92 ? 4.146 -6.275 -9.527 1.00 82.56 92 LYS A CA 1
ATOM 731 C C . LYS A 1 92 ? 3.098 -7.239 -8.971 1.00 82.56 92 LYS A C 1
ATOM 733 O O . LYS A 1 92 ? 2.475 -6.934 -7.957 1.00 82.56 92 LYS A O 1
ATOM 738 N N . SER A 1 93 ? 2.944 -8.409 -9.592 1.00 84.00 93 SER A N 1
ATOM 739 C CA . SER A 1 93 ? 1.999 -9.447 -9.155 1.00 84.00 93 SER A CA 1
ATOM 740 C C . SER A 1 93 ? 2.328 -9.953 -7.748 1.00 84.00 93 SER A C 1
ATOM 742 O O . SER A 1 93 ? 1.448 -10.046 -6.892 1.00 84.00 93 SER A O 1
ATOM 744 N N . GLY A 1 94 ? 3.610 -10.210 -7.475 1.00 85.44 94 GLY A N 1
ATOM 745 C CA . GLY A 1 94 ? 4.099 -10.615 -6.159 1.00 85.44 94 GLY A CA 1
ATOM 746 C C . GLY A 1 94 ? 3.870 -9.547 -5.090 1.00 85.44 94 GLY A C 1
ATOM 747 O O . GLY A 1 94 ? 3.432 -9.869 -3.987 1.00 85.44 94 GLY A O 1
ATOM 748 N N . LEU A 1 95 ? 4.079 -8.269 -5.420 1.00 85.31 95 LEU A N 1
ATOM 749 C CA . LEU A 1 95 ? 3.806 -7.156 -4.511 1.00 85.31 95 LEU A CA 1
ATOM 750 C C . LEU A 1 95 ? 2.310 -7.054 -4.183 1.00 85.31 95 LEU A C 1
ATOM 752 O O . LEU A 1 95 ? 1.950 -6.860 -3.025 1.00 85.31 95 LEU A O 1
ATOM 756 N N . ILE A 1 96 ? 1.432 -7.237 -5.173 1.00 84.56 96 ILE A N 1
ATOM 757 C CA . ILE A 1 96 ? -0.023 -7.255 -4.969 1.00 84.56 96 ILE A CA 1
ATOM 758 C C . ILE A 1 96 ? -0.426 -8.416 -4.053 1.00 84.56 96 ILE A C 1
ATOM 760 O O . ILE A 1 96 ? -1.146 -8.203 -3.076 1.00 84.56 96 ILE A O 1
ATOM 764 N N . ALA A 1 97 ? 0.076 -9.627 -4.315 1.00 85.38 97 ALA A N 1
ATOM 765 C CA . ALA A 1 97 ? -0.179 -10.800 -3.480 1.00 85.38 97 ALA A CA 1
ATOM 766 C C . ALA A 1 97 ? 0.317 -10.595 -2.040 1.00 85.38 97 ALA A C 1
ATOM 768 O O . ALA A 1 97 ? -0.367 -10.955 -1.081 1.00 85.38 97 ALA A O 1
ATOM 769 N N . PHE A 1 98 ? 1.474 -9.951 -1.878 1.00 86.00 98 PHE A N 1
ATOM 770 C CA . PHE A 1 98 ? 2.007 -9.586 -0.574 1.00 86.00 98 PHE A CA 1
ATOM 771 C C . PHE A 1 98 ? 1.101 -8.589 0.159 1.00 86.00 98 PHE A C 1
ATOM 773 O O . PHE A 1 98 ? 0.760 -8.818 1.317 1.00 86.00 98 PHE A O 1
ATOM 780 N N . ILE A 1 99 ? 0.632 -7.529 -0.509 1.00 84.50 99 ILE A N 1
ATOM 781 C CA . ILE A 1 99 ? -0.312 -6.568 0.084 1.00 84.50 99 ILE A CA 1
ATOM 782 C C . ILE A 1 99 ? -1.620 -7.269 0.485 1.00 84.50 99 ILE A C 1
ATOM 784 O O . ILE A 1 99 ? -2.131 -7.028 1.578 1.00 84.50 99 ILE A O 1
ATOM 788 N N . ILE A 1 100 ? -2.143 -8.173 -0.346 1.00 83.75 100 ILE A N 1
ATOM 789 C CA . ILE A 1 100 ? -3.333 -8.974 -0.021 1.00 83.75 100 ILE A CA 1
ATOM 790 C C . ILE A 1 100 ? -3.096 -9.829 1.227 1.00 83.75 100 ILE A C 1
ATOM 792 O O . ILE A 1 100 ? -3.944 -9.843 2.118 1.00 83.75 100 ILE A O 1
ATOM 796 N N . ALA A 1 101 ? -1.945 -10.496 1.329 1.00 86.00 101 ALA A N 1
ATOM 797 C CA . ALA A 1 101 ? -1.590 -11.287 2.503 1.00 86.00 101 ALA A CA 1
ATOM 798 C C . ALA A 1 101 ? -1.519 -10.424 3.777 1.00 86.00 101 ALA A C 1
ATOM 800 O O . ALA A 1 101 ? -1.996 -10.843 4.832 1.00 86.00 101 ALA A O 1
ATOM 801 N N . LEU A 1 102 ? -0.999 -9.194 3.679 1.00 83.38 102 LEU A N 1
ATOM 802 C CA . LEU A 1 102 ? -0.999 -8.239 4.792 1.00 83.38 102 LEU A CA 1
ATOM 803 C C . LEU A 1 102 ? -2.415 -7.824 5.194 1.00 83.38 102 LEU A C 1
ATOM 805 O O . LEU A 1 102 ? -2.735 -7.802 6.379 1.00 83.38 102 LEU A O 1
ATOM 809 N N . LEU A 1 103 ? -3.283 -7.528 4.229 1.00 82.12 103 LEU A N 1
ATOM 810 C CA . LEU A 1 103 ? -4.674 -7.164 4.505 1.00 82.12 103 LEU A CA 1
ATOM 811 C C . LEU A 1 103 ? -5.475 -8.325 5.101 1.00 82.12 103 LEU A C 1
ATOM 813 O O . LEU A 1 103 ? -6.279 -8.108 6.007 1.00 82.12 103 LEU A O 1
ATOM 817 N N . ALA A 1 104 ? -5.230 -9.550 4.635 1.00 82.88 104 ALA A N 1
ATOM 818 C CA . ALA A 1 104 ? -5.819 -10.759 5.196 1.00 82.88 104 ALA A CA 1
ATOM 819 C C . ALA A 1 104 ? -5.365 -10.983 6.647 1.00 82.88 104 ALA A C 1
ATOM 821 O O . ALA A 1 104 ? -6.187 -11.293 7.504 1.00 82.88 104 ALA A O 1
ATOM 822 N N . TYR A 1 105 ? -4.084 -10.745 6.953 1.00 82.38 105 TYR A N 1
ATOM 823 C CA . TYR A 1 105 ? -3.571 -10.799 8.325 1.00 82.38 105 TYR A CA 1
ATOM 824 C C . TYR A 1 105 ? -4.233 -9.762 9.252 1.00 82.38 105 TYR A C 1
ATOM 826 O O . TYR A 1 105 ? -4.439 -10.024 10.435 1.00 82.38 105 TYR A O 1
ATOM 834 N N . LEU A 1 106 ? -4.595 -8.591 8.720 1.00 79.12 106 LEU A N 1
ATOM 835 C CA . LEU A 1 106 ? -5.326 -7.541 9.444 1.00 79.12 106 LEU A CA 1
ATOM 836 C C . LEU A 1 106 ? -6.840 -7.803 9.543 1.00 79.12 106 LEU A C 1
ATOM 838 O O . LEU A 1 106 ? -7.585 -6.932 9.997 1.00 79.12 106 LEU A O 1
ATOM 842 N N . ASP A 1 107 ? -7.296 -8.972 9.090 1.00 77.25 107 ASP A N 1
ATOM 843 C CA . ASP A 1 107 ? -8.701 -9.375 9.011 1.00 77.25 107 ASP A CA 1
ATOM 844 C C . ASP A 1 107 ? -9.581 -8.342 8.275 1.00 77.25 107 ASP A C 1
ATOM 846 O O . ASP A 1 107 ? -10.739 -8.068 8.608 1.00 77.25 107 ASP A O 1
ATOM 850 N N . LEU A 1 108 ? -9.016 -7.684 7.258 1.00 76.31 108 LEU A N 1
ATOM 851 C CA . LEU A 1 108 ? -9.727 -6.742 6.396 1.00 76.31 108 LEU A CA 1
ATOM 852 C C . LEU A 1 108 ? -10.366 -7.501 5.235 1.00 76.31 108 LEU A C 1
ATOM 854 O O . LEU A 1 108 ? -9.945 -7.365 4.097 1.00 76.31 108 LEU A O 1
ATOM 858 N N . LYS A 1 109 ? -11.407 -8.290 5.514 1.00 77.12 109 LYS A N 1
ATOM 859 C CA . LYS A 1 109 ? -12.051 -9.207 4.549 1.00 77.12 109 LYS A CA 1
ATOM 860 C C . LYS A 1 109 ? -12.440 -8.565 3.209 1.00 77.12 109 LYS A C 1
ATOM 862 O O . LYS A 1 109 ? -12.324 -9.201 2.170 1.00 77.12 109 LYS A O 1
ATOM 867 N N . ALA A 1 110 ? -12.872 -7.304 3.223 1.00 73.81 110 ALA A N 1
ATOM 868 C CA . ALA A 1 110 ? -13.269 -6.587 2.012 1.00 73.81 110 ALA A CA 1
ATOM 869 C C . ALA A 1 110 ? -12.077 -6.031 1.207 1.00 73.81 110 ALA A C 1
ATOM 871 O O . ALA A 1 110 ? -12.189 -5.828 0.003 1.00 73.81 110 ALA A O 1
ATOM 872 N N . ALA A 1 111 ? -10.929 -5.783 1.843 1.00 76.50 111 ALA A N 1
ATOM 873 C CA . ALA A 1 111 ? -9.820 -5.068 1.217 1.00 76.50 111 ALA A CA 1
ATOM 874 C C . ALA A 1 111 ? -9.098 -5.869 0.106 1.00 76.50 111 ALA A C 1
ATOM 876 O O . ALA A 1 111 ? -8.843 -5.285 -0.948 1.00 76.50 111 ALA A O 1
ATOM 877 N N . PRO A 1 112 ? -8.837 -7.189 0.247 1.00 77.69 112 PRO A N 1
ATOM 878 C CA . PRO A 1 112 ? -8.314 -8.026 -0.833 1.00 77.69 112 PRO A CA 1
ATOM 879 C C . PRO A 1 112 ? -9.147 -7.979 -2.113 1.00 77.69 112 PRO A C 1
ATOM 881 O O . PRO A 1 112 ? -8.584 -7.885 -3.199 1.00 77.69 112 PRO A O 1
ATOM 884 N N . PHE A 1 113 ? -10.479 -7.993 -1.988 1.00 79.50 113 PHE A N 1
ATOM 885 C CA . PHE A 1 113 ? -11.390 -7.928 -3.132 1.00 79.50 113 PHE A CA 1
ATOM 886 C C . PHE A 1 113 ? -11.182 -6.643 -3.942 1.00 79.50 113 PHE A C 1
ATOM 888 O O . PHE A 1 113 ? -10.981 -6.697 -5.154 1.00 79.50 113 PHE A O 1
ATOM 895 N N . PHE A 1 114 ? -11.164 -5.489 -3.272 1.00 75.62 114 PHE A N 1
ATOM 896 C CA . PHE A 1 114 ? -10.967 -4.204 -3.941 1.00 75.62 114 PHE A CA 1
ATOM 897 C C . PHE A 1 114 ? -9.574 -4.062 -4.553 1.00 75.62 114 PHE A C 1
ATOM 899 O O . PHE A 1 114 ? -9.455 -3.478 -5.627 1.00 75.62 114 PHE A O 1
ATOM 906 N N . ILE A 1 115 ? -8.531 -4.613 -3.922 1.00 77.00 115 ILE A N 1
ATOM 907 C CA . ILE A 1 115 ? -7.189 -4.613 -4.513 1.00 77.00 115 ILE A CA 1
ATOM 908 C C . ILE A 1 115 ? -7.162 -5.430 -5.796 1.00 77.00 115 ILE A C 1
ATOM 910 O O . ILE A 1 115 ? -6.727 -4.898 -6.811 1.00 77.00 115 ILE A O 1
ATOM 914 N N . VAL A 1 116 ? -7.665 -6.668 -5.780 1.00 78.62 116 VAL A N 1
ATOM 915 C CA . VAL A 1 116 ? -7.703 -7.516 -6.984 1.00 78.62 116 VAL A CA 1
ATOM 916 C C . VAL A 1 116 ? -8.515 -6.845 -8.089 1.00 78.62 116 VAL A C 1
ATOM 918 O O . VAL A 1 116 ? -8.104 -6.848 -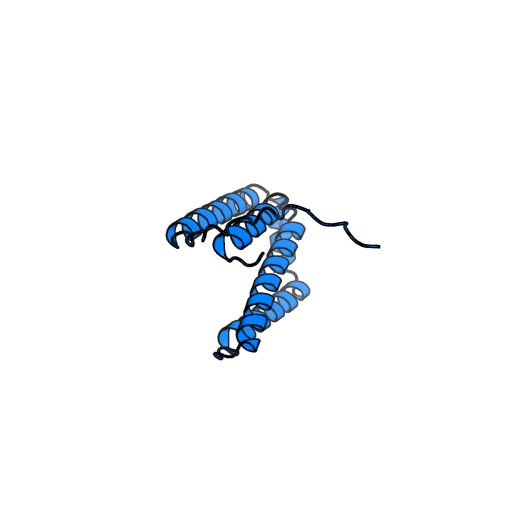9.249 1.00 78.62 116 VAL A O 1
ATOM 921 N N . TRP A 1 117 ? -9.641 -6.223 -7.739 1.00 78.56 117 TRP A N 1
ATOM 922 C CA . TRP A 1 117 ? -10.462 -5.485 -8.692 1.00 78.56 117 TRP A CA 1
ATOM 923 C C . TRP A 1 117 ? -9.709 -4.292 -9.300 1.00 78.56 117 TRP A C 1
ATOM 925 O O . TRP A 1 117 ? -9.650 -4.167 -10.522 1.00 78.56 117 TRP A O 1
ATOM 935 N N . LEU A 1 118 ? -9.061 -3.461 -8.474 1.00 74.19 118 LEU A N 1
ATOM 936 C CA . LEU A 1 118 ? -8.270 -2.317 -8.938 1.00 74.19 118 LEU A CA 1
ATOM 937 C C . LEU A 1 118 ? -7.087 -2.755 -9.809 1.00 74.19 118 LEU A C 1
ATOM 939 O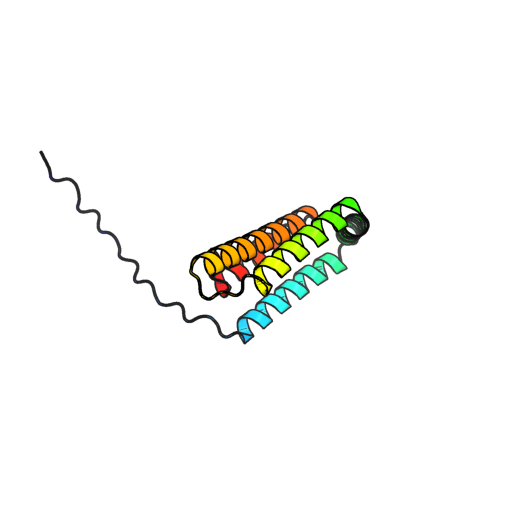 O . LEU A 1 118 ? -6.825 -2.140 -10.841 1.00 74.19 118 LEU A O 1
ATOM 943 N N . THR A 1 119 ? -6.379 -3.818 -9.431 1.00 74.69 119 THR A N 1
ATOM 944 C CA . THR A 1 119 ? -5.207 -4.296 -10.175 1.00 74.69 119 THR A CA 1
ATOM 945 C C . THR A 1 119 ? -5.599 -4.960 -11.489 1.00 74.69 119 THR A C 1
ATOM 947 O O . THR A 1 119 ? -4.930 -4.751 -12.498 1.00 74.69 119 THR A O 1
ATOM 950 N N . SER A 1 120 ? -6.708 -5.698 -11.518 1.00 72.31 120 SER A N 1
ATOM 951 C CA . SER A 1 120 ? -7.224 -6.295 -12.757 1.00 72.31 120 SER A CA 1
ATOM 952 C C . SER A 1 120 ? -7.724 -5.216 -13.717 1.00 72.31 120 SER A C 1
ATOM 954 O O . SER A 1 120 ? -7.419 -5.245 -14.905 1.00 72.31 120 SER A O 1
ATOM 956 N N . TYR A 1 121 ? -8.451 -4.222 -13.199 1.00 69.88 121 TYR A N 1
ATOM 957 C CA . TYR A 1 121 ? -9.049 -3.171 -14.019 1.00 69.88 121 TYR A CA 1
ATOM 958 C C . TYR A 1 121 ? -8.017 -2.173 -14.561 1.00 69.88 121 TYR A C 1
ATOM 960 O O . TYR A 1 121 ? -8.088 -1.786 -15.726 1.00 69.88 121 TYR A O 1
ATOM 968 N N . TYR A 1 122 ? -7.053 -1.751 -13.735 1.00 64.19 122 TYR A N 1
ATOM 969 C CA . TYR A 1 122 ? -6.132 -0.667 -14.091 1.00 64.19 122 TYR A CA 1
ATOM 970 C C . TYR A 1 122 ? -4.723 -1.120 -14.454 1.00 64.19 122 T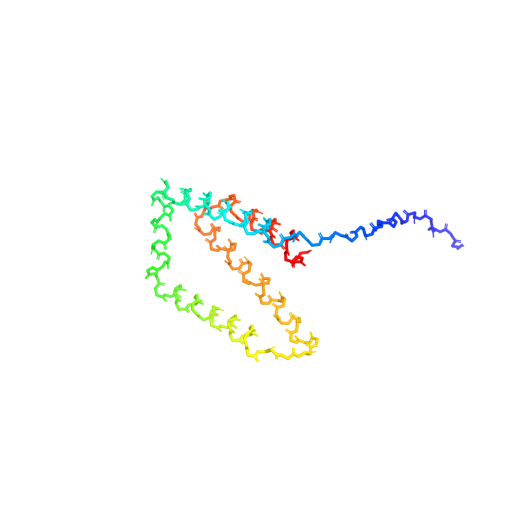YR A C 1
ATOM 972 O O . TYR A 1 122 ? -4.087 -0.477 -15.287 1.00 64.19 122 TYR A O 1
ATOM 980 N N . LEU A 1 123 ? -4.216 -2.190 -13.835 1.00 64.38 123 LEU A N 1
ATOM 981 C CA . LEU A 1 123 ? -2.869 -2.679 -14.123 1.00 64.38 123 LEU A CA 1
ATOM 982 C C . LEU A 1 123 ? -2.837 -3.734 -15.236 1.00 64.38 123 LEU A C 1
ATOM 984 O O . LEU A 1 123 ? -1.745 -4.013 -15.713 1.00 64.38 123 LEU A O 1
ATOM 988 N N . GLN A 1 124 ? -3.980 -4.299 -15.658 1.00 63.22 124 GLN A N 1
ATOM 989 C CA . GLN A 1 124 ? -4.027 -5.472 -16.556 1.00 63.22 124 GLN A CA 1
ATOM 990 C C . GLN A 1 124 ? -3.123 -6.623 -16.068 1.00 63.22 124 GLN A C 1
ATOM 992 O O . GLN A 1 124 ? -2.605 -7.402 -16.858 1.00 63.22 124 GLN A O 1
ATOM 997 N N . VAL A 1 125 ? -2.911 -6.720 -14.751 1.00 58.72 125 VAL A N 1
ATOM 998 C CA . VAL A 1 125 ? -2.046 -7.729 -14.111 1.00 58.72 125 VAL A CA 1
ATOM 999 C C . VAL A 1 125 ? -2.846 -8.999 -13.750 1.00 58.72 125 VAL A C 1
ATOM 1001 O O . VAL A 1 125 ? -2.457 -9.770 -12.881 1.00 58.72 125 VAL A O 1
ATOM 1004 N N . ALA A 1 126 ? -3.979 -9.246 -14.414 1.00 43.47 126 ALA A N 1
ATOM 1005 C CA . ALA A 1 126 ? -4.821 -10.422 -14.185 1.00 43.47 126 ALA A CA 1
ATOM 1006 C C . ALA A 1 126 ? -5.375 -10.983 -15.495 1.00 43.47 126 ALA A C 1
ATOM 1008 O O . ALA A 1 126 ? -5.906 -10.177 -16.295 1.00 43.47 126 ALA A O 1
#